Protein AF-A0A1A8R8B6-F1 (afdb_monomer_lite)

Sequence (156 aa):
MAEADGKRRPANLNGETKSIGRVGLPQVVRILSEVYGDRMTSQSGESEGESFPLQQKLLVCCLLLLTSKGKGKETHLGKLYEAYRRVCGQRHVSAVGQGECLTLCSLLESRGIFALKKAKEARLTKVFLKIEEKDVENALKDRTLLGSILSAGLTS

pLDDT: mean 73.13, std 19.85, range [33.88, 94.75]

Radius of gyration: 26.28 Å; chains: 1; bounding box: 93×55×33 Å

InterPro domains:
  IPR015163 Cdc6, C-terminal [PF09079] (50-139)
  IPR015163 Cdc6, C-terminal [SM01074] (60-140)
  IPR036388 Winged helix-like DNA-binding domain superfamily [G3DSA:1.10.10.10] (52-150)
  IPR036390 Winged helix DNA-binding domain superfamily [SSF46785] (50-149)
  IPR050311 Origin recognition complex 1/Cell division control protein 6 [PTHR10763] (3-146)

Foldseek 3Di:
DDDDDDDDDDDDDDDPPPDPPPPDPVNVVVVVCVVVPVVPPDDDDDPPPQADDPLLLLLLLLLCLVQVPDPFQKDFLLSSLVSSCVVCVVVVHDHDDSVCSLVSLVVCVVVQQWDWDDDPDNRRIMIGGRDDPVVSCVNNVCVPSSVVSNVVSVVD

Secondary structure (DSSP, 8-state):
------------------------HHHHHHHHHHHHHGGG--S-----TT---HHHHHHHHHHHHHHHTSSSSEEEHHHHHHHHHHHHHHTTPPPPPHHHHHHHHHHHHHTTSEEEE--SSGGG-EEEE-S-HHHHHHHHT-HHHHHHHHHHHHT-

Structure (mmCIF, N/CA/C/O backbone):
data_AF-A0A1A8R8B6-F1
#
_entry.id   AF-A0A1A8R8B6-F1
#
loop_
_atom_site.group_PDB
_atom_site.id
_atom_site.type_symbol
_atom_site.label_atom_id
_atom_site.label_alt_id
_atom_site.label_comp_id
_atom_site.label_asym_id
_atom_site.label_entity_id
_atom_site.label_seq_id
_atom_site.pdbx_PDB_ins_code
_atom_site.Cartn_x
_atom_site.Cartn_y
_atom_site.Cartn_z
_atom_site.occupancy
_atom_site.B_iso_or_equiv
_atom_site.auth_seq_id
_atom_site.auth_comp_id
_atom_site.auth_asym_id
_atom_site.auth_atom_id
_atom_site.pdbx_PDB_model_num
ATOM 1 N N . MET A 1 1 ? 83.045 -18.133 -7.239 1.00 37.41 1 MET A N 1
ATOM 2 C CA . MET A 1 1 ? 82.158 -17.169 -7.920 1.00 37.41 1 MET A CA 1
ATOM 3 C C . MET A 1 1 ? 81.151 -17.984 -8.732 1.00 37.41 1 MET A C 1
ATOM 5 O O . MET A 1 1 ? 81.618 -18.740 -9.569 1.00 37.41 1 MET A O 1
ATOM 9 N N . ALA A 1 2 ? 79.852 -17.859 -8.418 1.00 42.72 2 ALA A 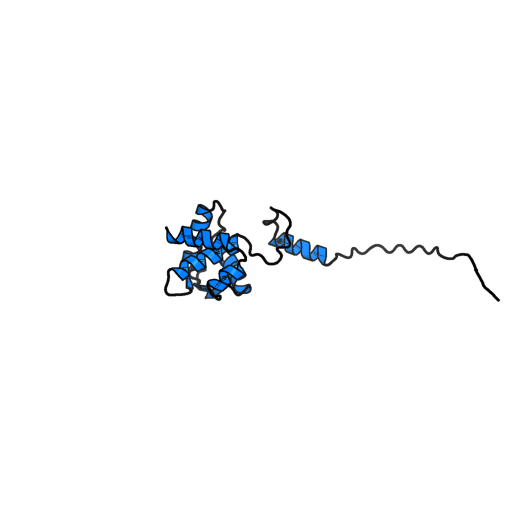N 1
ATOM 10 C CA . ALA A 1 2 ? 78.649 -18.353 -9.131 1.00 42.72 2 ALA A CA 1
ATOM 11 C C . ALA A 1 2 ? 78.470 -19.889 -9.324 1.00 42.72 2 ALA A C 1
ATOM 13 O O . ALA A 1 2 ? 79.238 -20.515 -10.041 1.00 42.72 2 ALA A O 1
ATOM 14 N N . GLU A 1 3 ? 77.624 -20.562 -8.519 1.00 34.78 3 GLU A N 1
ATOM 15 C CA . GLU A 1 3 ? 76.166 -20.856 -8.707 1.00 34.78 3 GLU A CA 1
ATOM 16 C C . GLU A 1 3 ? 75.917 -22.085 -9.621 1.00 34.78 3 GLU A C 1
ATOM 18 O O . GLU A 1 3 ? 76.253 -22.060 -10.795 1.00 34.78 3 GLU A O 1
ATOM 23 N N . ALA A 1 4 ? 75.578 -23.283 -9.120 1.00 45.59 4 ALA A N 1
ATOM 24 C CA . ALA A 1 4 ? 74.318 -23.768 -8.519 1.00 45.59 4 ALA A CA 1
ATOM 25 C C . ALA A 1 4 ? 73.125 -23.858 -9.505 1.00 45.59 4 ALA A C 1
ATOM 27 O O . ALA A 1 4 ? 72.446 -22.868 -9.724 1.00 45.59 4 ALA A O 1
ATOM 28 N N . ASP A 1 5 ? 72.814 -25.064 -10.016 1.00 41.03 5 ASP A N 1
ATOM 29 C CA . ASP A 1 5 ? 71.431 -25.470 -10.356 1.00 41.03 5 ASP A CA 1
ATOM 30 C C . ASP A 1 5 ? 71.274 -27.006 -10.302 1.00 41.03 5 ASP A C 1
ATOM 32 O O . ASP A 1 5 ? 71.683 -27.753 -11.192 1.00 41.03 5 ASP A O 1
ATOM 36 N N . GLY A 1 6 ? 70.713 -27.492 -9.191 1.00 40.56 6 GLY A N 1
ATOM 37 C CA . GLY A 1 6 ? 70.368 -28.893 -8.962 1.00 40.56 6 GLY A CA 1
ATOM 38 C C . GLY A 1 6 ? 68.957 -29.191 -9.463 1.00 40.56 6 GLY A C 1
ATOM 39 O O . GLY A 1 6 ? 67.968 -28.979 -8.764 1.00 40.56 6 GLY A O 1
ATOM 40 N N . LYS A 1 7 ? 68.856 -29.729 -10.677 1.00 44.53 7 LYS A N 1
ATOM 41 C CA . LYS A 1 7 ? 67.597 -30.132 -11.311 1.00 44.53 7 LYS A CA 1
ATOM 42 C C . LYS A 1 7 ? 67.305 -31.612 -11.016 1.00 44.53 7 LYS A C 1
ATOM 44 O O . LYS A 1 7 ? 67.953 -32.477 -11.594 1.00 44.53 7 LYS A O 1
ATOM 49 N N . ARG A 1 8 ? 66.266 -31.895 -10.210 1.00 39.56 8 ARG A N 1
ATOM 50 C CA . ARG A 1 8 ? 65.100 -32.781 -10.509 1.00 39.56 8 ARG A CA 1
ATOM 51 C C . ARG A 1 8 ? 64.550 -33.577 -9.309 1.00 39.56 8 ARG A C 1
ATOM 53 O O . ARG A 1 8 ? 65.156 -34.543 -8.874 1.00 39.56 8 ARG A O 1
ATOM 60 N N . ARG A 1 9 ? 63.264 -33.279 -9.049 1.00 45.19 9 ARG A N 1
ATOM 61 C CA . ARG A 1 9 ? 62.132 -34.157 -8.664 1.00 45.19 9 ARG A CA 1
ATOM 62 C C . ARG A 1 9 ? 62.178 -34.766 -7.255 1.00 45.19 9 ARG A C 1
ATOM 64 O O . ARG A 1 9 ? 63.045 -35.570 -6.948 1.00 45.19 9 ARG A O 1
ATOM 71 N N . PRO A 1 10 ? 61.129 -34.503 -6.464 1.00 44.12 10 PRO A N 1
ATOM 72 C CA . PRO A 1 10 ? 60.116 -35.553 -6.335 1.00 44.12 10 PRO A CA 1
ATOM 73 C C . PRO A 1 10 ? 58.690 -34.989 -6.260 1.00 44.12 10 PRO A C 1
ATOM 75 O O . PRO A 1 10 ? 58.475 -33.940 -5.670 1.00 44.12 10 PRO A O 1
ATOM 78 N N . ALA A 1 11 ? 57.714 -35.698 -6.828 1.00 33.88 11 ALA A N 1
ATOM 79 C CA . ALA A 1 11 ? 56.335 -35.705 -6.330 1.00 33.88 11 ALA A CA 1
ATOM 80 C C . ALA A 1 11 ? 55.503 -36.688 -7.160 1.00 33.88 11 ALA A C 1
ATOM 82 O O . ALA A 1 11 ? 55.084 -36.376 -8.271 1.00 33.88 11 ALA A O 1
ATOM 83 N N . ASN A 1 12 ? 55.245 -37.868 -6.605 1.00 44.56 12 ASN A N 1
ATOM 84 C CA . ASN A 1 12 ? 54.004 -38.574 -6.885 1.00 44.56 12 ASN A CA 1
ATOM 85 C C . ASN A 1 12 ? 53.493 -39.125 -5.556 1.00 44.56 12 ASN A C 1
ATOM 87 O O . ASN A 1 12 ? 53.995 -40.132 -5.066 1.00 44.56 12 ASN A O 1
ATOM 91 N N . LEU A 1 13 ? 52.534 -38.425 -4.956 1.00 47.09 13 LEU A N 1
ATOM 92 C CA . LEU A 1 13 ? 51.714 -38.951 -3.874 1.00 47.09 13 LEU A CA 1
ATOM 93 C C . LEU A 1 13 ? 50.260 -38.665 -4.234 1.00 47.09 13 LEU A C 1
ATOM 95 O O . LEU A 1 13 ? 49.780 -37.536 -4.166 1.00 47.09 13 LEU A O 1
ATOM 99 N N . ASN A 1 14 ? 49.622 -39.738 -4.687 1.00 44.25 14 ASN A N 1
ATOM 100 C CA . ASN A 1 14 ? 48.198 -39.877 -4.907 1.00 44.25 14 ASN A CA 1
ATOM 101 C C . ASN A 1 14 ? 47.462 -39.612 -3.585 1.00 44.25 14 ASN A C 1
ATOM 103 O O . ASN A 1 14 ? 47.643 -40.348 -2.617 1.00 44.25 14 ASN A O 1
ATOM 107 N N . GLY A 1 15 ? 46.653 -38.558 -3.550 1.00 39.97 15 GLY A N 1
ATOM 108 C CA . GLY A 1 15 ? 45.734 -38.255 -2.462 1.00 39.97 15 GLY A CA 1
ATOM 109 C C . GLY A 1 15 ? 44.348 -38.044 -3.049 1.00 39.97 15 GLY A C 1
ATOM 110 O O . GLY A 1 15 ? 43.990 -36.925 -3.407 1.00 39.97 15 GLY A O 1
ATOM 111 N N . GLU A 1 16 ? 43.585 -39.127 -3.185 1.00 48.56 16 GLU A N 1
ATOM 112 C CA . GLU A 1 16 ? 42.148 -39.076 -3.450 1.00 48.56 16 GLU A CA 1
ATOM 113 C C . GLU A 1 16 ? 41.436 -38.445 -2.249 1.00 48.56 16 GLU A C 1
ATOM 115 O O . GLU A 1 16 ? 40.983 -39.120 -1.325 1.00 48.56 16 GLU A O 1
ATOM 120 N N . THR A 1 17 ? 41.319 -37.120 -2.251 1.00 36.59 17 THR A N 1
ATOM 121 C CA . THR A 1 17 ? 40.417 -36.416 -1.343 1.00 36.59 17 THR A CA 1
ATOM 122 C C . THR A 1 17 ? 39.061 -36.316 -2.025 1.00 36.59 17 THR A C 1
ATOM 124 O O . THR A 1 17 ? 38.798 -35.407 -2.812 1.00 36.59 17 THR A O 1
ATOM 127 N N . LYS A 1 18 ? 38.192 -37.284 -1.720 1.00 44.97 18 LYS A N 1
ATOM 128 C CA . LYS A 1 18 ? 36.754 -37.251 -2.006 1.00 44.97 18 LYS A CA 1
ATOM 129 C C . LYS A 1 18 ? 36.212 -35.875 -1.610 1.00 44.97 18 LYS A C 1
ATOM 131 O O . LYS A 1 18 ? 36.156 -35.538 -0.427 1.00 44.97 18 LYS A O 1
ATOM 136 N N . SER A 1 19 ? 35.867 -35.059 -2.602 1.00 44.72 19 SER A N 1
ATOM 137 C CA . SER A 1 19 ? 35.355 -33.709 -2.400 1.00 44.72 19 SER A CA 1
ATOM 138 C C . SER A 1 19 ? 34.020 -33.784 -1.661 1.00 44.72 19 SER A C 1
ATOM 140 O O . SER A 1 19 ? 32.978 -34.040 -2.264 1.00 44.72 19 SER A O 1
ATOM 142 N N . ILE A 1 20 ? 34.040 -33.572 -0.345 1.00 51.03 20 ILE A N 1
ATOM 143 C CA . ILE A 1 20 ? 32.842 -33.209 0.412 1.00 51.03 20 ILE A CA 1
ATOM 144 C C . ILE A 1 20 ? 32.374 -31.899 -0.212 1.00 51.03 20 ILE A C 1
ATOM 146 O O . ILE A 1 20 ? 33.080 -30.893 -0.116 1.00 51.03 20 ILE A O 1
ATOM 150 N N . GLY A 1 21 ? 31.253 -31.948 -0.936 1.00 49.72 21 GLY A N 1
ATOM 151 C CA . GLY A 1 21 ? 30.693 -30.811 -1.653 1.00 49.72 21 GLY A CA 1
ATOM 152 C C . GLY A 1 21 ? 30.535 -29.635 -0.701 1.00 49.72 21 GLY A C 1
ATOM 153 O O . GLY A 1 21 ? 29.606 -29.592 0.100 1.00 49.72 21 GLY A O 1
ATOM 154 N N . ARG A 1 22 ? 31.480 -28.694 -0.759 1.00 46.94 22 ARG A N 1
ATOM 155 C CA . ARG A 1 22 ? 31.381 -27.425 -0.052 1.00 46.94 22 ARG A CA 1
ATOM 156 C C . ARG A 1 22 ? 30.293 -26.642 -0.764 1.00 46.94 22 ARG A C 1
ATOM 158 O O . ARG A 1 22 ? 30.559 -25.995 -1.774 1.00 46.94 22 ARG A O 1
ATOM 165 N N . VAL A 1 23 ? 29.064 -26.751 -0.269 1.00 46.59 23 VAL A N 1
ATOM 166 C CA . VAL A 1 23 ? 27.995 -25.843 -0.673 1.00 46.59 23 VAL A CA 1
ATOM 167 C C . VAL A 1 23 ? 28.455 -24.442 -0.289 1.00 46.59 23 VAL A C 1
ATOM 169 O O . VAL A 1 23 ? 28.625 -24.112 0.883 1.00 46.59 23 VAL A O 1
ATOM 172 N N . GLY A 1 24 ? 28.802 -23.639 -1.290 1.00 52.03 24 GLY A N 1
ATOM 173 C CA . GLY A 1 24 ? 29.191 -22.260 -1.044 1.00 52.03 24 GLY A CA 1
ATOM 174 C C . GLY A 1 24 ? 28.002 -21.517 -0.440 1.00 52.03 24 GLY A C 1
ATOM 175 O O . GLY A 1 24 ? 26.871 -21.721 -0.873 1.00 52.03 24 GLY A O 1
ATOM 176 N N . LEU A 1 25 ? 28.253 -20.599 0.495 1.00 55.53 25 LEU A N 1
ATOM 177 C CA . LEU A 1 25 ? 27.301 -19.555 0.890 1.00 55.53 25 LEU A CA 1
ATOM 178 C C . LEU A 1 25 ? 26.472 -18.994 -0.297 1.00 55.53 25 LEU A C 1
ATOM 180 O O . LEU A 1 25 ? 25.260 -18.852 -0.142 1.00 55.53 25 LEU A O 1
ATOM 184 N N . PRO A 1 26 ? 27.031 -18.786 -1.513 1.00 56.16 26 PRO A N 1
ATOM 185 C CA . PRO A 1 26 ? 26.234 -18.396 -2.684 1.00 56.16 26 PRO A CA 1
ATOM 186 C C . PRO A 1 26 ? 25.136 -19.383 -3.145 1.00 56.16 26 PRO A C 1
ATOM 188 O O . PRO A 1 26 ? 24.206 -18.961 -3.829 1.00 56.16 26 PRO A O 1
ATOM 191 N N . GLN A 1 27 ? 25.205 -20.680 -2.826 1.00 53.25 27 GLN A N 1
ATOM 192 C CA . GLN A 1 27 ? 24.123 -21.644 -3.102 1.00 53.25 27 GLN A CA 1
ATOM 193 C C . GLN A 1 27 ? 22.991 -21.525 -2.075 1.00 53.25 27 GLN A C 1
ATOM 195 O O . GLN A 1 27 ? 21.826 -21.531 -2.457 1.00 53.25 27 GLN A O 1
ATOM 200 N N . VAL A 1 28 ? 23.316 -21.327 -0.794 1.00 57.31 28 VAL A N 1
ATOM 201 C CA . VAL A 1 28 ? 22.307 -21.104 0.260 1.00 57.31 28 VAL A CA 1
ATOM 202 C C . VAL A 1 28 ? 21.572 -19.776 0.032 1.00 57.31 28 VAL A C 1
ATOM 204 O O . VAL A 1 28 ? 20.356 -19.710 0.185 1.00 57.31 28 VAL A O 1
ATOM 207 N N . VAL A 1 29 ? 22.284 -18.744 -0.436 1.00 55.53 29 VAL A N 1
ATOM 208 C CA . VAL A 1 29 ? 21.685 -17.463 -0.852 1.00 55.53 29 VAL A CA 1
ATOM 209 C C . VAL A 1 29 ? 20.726 -17.645 -2.034 1.00 55.53 29 VAL A C 1
ATOM 211 O O . VAL A 1 29 ? 19.657 -17.044 -2.039 1.00 55.53 29 VAL A O 1
ATOM 214 N N . ARG A 1 30 ? 21.049 -18.513 -3.004 1.00 56.72 30 ARG A N 1
ATOM 215 C CA . ARG A 1 30 ? 20.154 -18.802 -4.138 1.00 56.72 30 ARG A CA 1
ATOM 216 C C . ARG A 1 30 ? 18.844 -19.461 -3.711 1.00 56.72 30 ARG A C 1
ATOM 218 O O . ARG A 1 30 ? 17.801 -19.054 -4.201 1.00 56.72 30 ARG A O 1
ATOM 225 N N . ILE A 1 31 ? 18.882 -20.399 -2.765 1.00 55.09 31 ILE A N 1
ATOM 226 C CA . ILE A 1 31 ? 17.671 -21.094 -2.297 1.00 55.09 31 ILE A CA 1
ATOM 227 C C . ILE A 1 31 ? 16.769 -20.147 -1.486 1.00 55.09 31 ILE A C 1
ATOM 229 O O . ILE A 1 31 ? 15.548 -20.207 -1.603 1.00 55.09 31 ILE A O 1
ATOM 233 N N . LEU A 1 32 ? 17.344 -19.212 -0.717 1.00 52.66 32 LEU A N 1
ATOM 234 C CA . LEU A 1 32 ? 16.563 -18.158 -0.051 1.00 52.66 32 LEU A CA 1
ATOM 235 C C . LEU A 1 32 ? 15.867 -17.235 -1.064 1.00 52.66 32 LEU A C 1
ATOM 237 O O . LEU A 1 32 ? 14.728 -16.825 -0.838 1.00 52.66 32 LEU A O 1
ATOM 241 N N . SER A 1 33 ? 16.512 -16.967 -2.200 1.00 50.34 33 SER A N 1
ATOM 242 C CA . SER A 1 33 ? 15.903 -16.249 -3.323 1.00 50.34 33 SER A CA 1
ATOM 243 C C . SER A 1 33 ? 14.890 -17.087 -4.103 1.00 50.34 33 SER A C 1
ATOM 245 O O . SER A 1 33 ? 14.012 -16.518 -4.726 1.00 50.34 33 SER A O 1
ATOM 247 N N . GLU A 1 34 ? 14.957 -18.414 -4.076 1.00 49.81 34 GLU A N 1
ATOM 248 C CA . GLU A 1 34 ? 14.015 -19.291 -4.786 1.00 49.81 34 GLU A CA 1
ATOM 249 C C . GLU A 1 34 ? 12.710 -19.454 -3.992 1.00 49.81 34 GLU A C 1
ATOM 251 O O . GLU A 1 34 ? 11.617 -19.313 -4.534 1.00 49.81 34 GLU A O 1
ATOM 256 N N . VAL A 1 35 ? 12.809 -19.600 -2.666 1.00 49.47 35 VAL A N 1
ATOM 257 C CA . VAL A 1 35 ? 11.640 -19.728 -1.777 1.00 49.47 35 VAL A CA 1
ATOM 258 C C . VAL A 1 35 ? 10.898 -18.392 -1.589 1.00 49.47 35 VAL A C 1
ATOM 260 O O . VAL A 1 35 ? 9.715 -18.393 -1.250 1.00 49.47 35 VAL A O 1
ATOM 263 N N . TYR A 1 36 ? 11.547 -17.249 -1.852 1.00 49.53 36 TYR A N 1
ATOM 264 C CA . TYR A 1 36 ? 10.926 -15.915 -1.760 1.00 49.53 36 TYR A CA 1
ATOM 265 C C . TYR A 1 36 ? 10.886 -15.112 -3.077 1.00 49.53 36 TYR A C 1
ATOM 267 O O . TYR A 1 36 ? 10.295 -14.032 -3.104 1.00 49.53 36 TYR A O 1
ATOM 275 N N . GLY A 1 37 ? 11.488 -15.606 -4.163 1.00 45.84 37 GLY A N 1
ATOM 276 C CA . GLY A 1 37 ? 11.757 -14.828 -5.383 1.00 45.84 37 GLY A CA 1
ATOM 277 C C . GLY A 1 37 ? 11.468 -15.526 -6.716 1.00 45.84 37 GLY A C 1
ATOM 278 O O . GLY A 1 37 ? 11.656 -14.893 -7.752 1.00 45.84 37 GLY A O 1
ATOM 279 N N . ASP A 1 38 ? 10.913 -16.744 -6.737 1.00 47.06 38 ASP A N 1
ATOM 280 C CA . ASP A 1 38 ? 10.516 -17.409 -7.997 1.00 47.06 38 ASP A CA 1
ATOM 281 C C . ASP A 1 38 ? 9.437 -16.637 -8.797 1.00 47.06 38 ASP A C 1
ATOM 283 O O . ASP A 1 38 ? 9.304 -16.783 -10.007 1.00 47.06 38 ASP A O 1
ATOM 287 N N . ARG A 1 39 ? 8.720 -15.689 -8.176 1.00 50.06 39 ARG A N 1
ATOM 288 C CA . ARG A 1 39 ? 7.797 -14.800 -8.911 1.00 50.06 39 ARG A CA 1
ATOM 289 C C . ARG A 1 39 ? 8.453 -13.588 -9.581 1.00 50.06 39 ARG A C 1
ATOM 291 O O . ARG A 1 39 ? 7.736 -12.794 -10.184 1.00 50.06 39 ARG A O 1
ATOM 298 N N . MET A 1 40 ? 9.769 -13.401 -9.465 1.00 48.22 40 MET A N 1
ATOM 299 C CA . MET A 1 40 ? 10.438 -12.161 -9.884 1.00 48.22 40 MET A CA 1
ATOM 300 C C . MET A 1 40 ? 11.513 -12.348 -10.961 1.00 48.22 40 MET A C 1
ATOM 302 O O . MET A 1 40 ? 12.238 -11.405 -11.262 1.00 48.22 40 MET A O 1
ATOM 306 N N . THR A 1 41 ? 11.596 -13.521 -11.600 1.00 48.03 41 THR A N 1
ATOM 307 C CA . THR A 1 41 ? 12.375 -13.659 -12.840 1.00 48.03 41 THR A CA 1
ATOM 308 C C . THR A 1 41 ? 11.547 -13.196 -14.038 1.00 48.03 41 THR A C 1
ATOM 310 O O . THR A 1 41 ? 10.916 -13.967 -14.753 1.00 48.03 41 THR A O 1
ATOM 313 N N . SER A 1 42 ? 11.494 -11.884 -14.244 1.00 43.44 42 SER A N 1
ATOM 314 C CA . SER A 1 42 ? 11.244 -11.299 -15.560 1.00 43.44 42 SER A CA 1
ATOM 315 C C . SER A 1 42 ? 11.798 -9.883 -15.571 1.00 43.44 42 SER A C 1
ATOM 317 O O . SER A 1 42 ? 11.277 -9.014 -14.885 1.00 43.44 42 SER A O 1
ATOM 319 N N . GLN A 1 43 ? 12.816 -9.697 -16.412 1.00 43.28 43 GLN A N 1
ATOM 320 C CA . GLN A 1 43 ? 13.476 -8.447 -16.806 1.00 43.28 43 GLN A CA 1
ATOM 321 C C . GLN A 1 43 ? 14.729 -8.039 -16.012 1.00 43.28 43 GLN A C 1
ATOM 323 O O . GLN A 1 43 ? 14.697 -7.329 -15.020 1.00 43.28 43 GLN A O 1
ATOM 328 N N . SER A 1 44 ? 15.852 -8.494 -16.576 1.00 40.72 44 SER A N 1
ATOM 329 C CA . SER A 1 44 ? 16.959 -7.643 -17.028 1.00 40.72 44 SER A CA 1
ATOM 330 C C . SER A 1 44 ? 17.674 -6.773 -15.992 1.00 40.72 44 SER A C 1
ATOM 332 O O . SER A 1 44 ? 17.391 -5.597 -15.842 1.00 40.72 44 SER A O 1
ATOM 334 N N . GLY A 1 45 ? 18.706 -7.370 -15.394 1.00 49.06 45 GLY A N 1
ATOM 335 C CA . GLY A 1 45 ? 20.067 -6.830 -15.370 1.00 49.06 45 GLY A CA 1
ATOM 336 C C . GLY A 1 45 ? 20.255 -5.331 -15.179 1.00 49.06 45 GLY A C 1
ATOM 337 O O . GLY A 1 45 ? 20.715 -4.689 -16.106 1.00 49.06 45 GLY A O 1
ATOM 338 N N . GLU A 1 46 ? 20.063 -4.852 -13.958 1.00 43.06 46 GLU A N 1
ATOM 339 C CA . GLU A 1 46 ? 20.809 -3.758 -13.333 1.00 43.06 46 GLU A CA 1
ATOM 340 C C . GLU A 1 46 ? 20.858 -4.082 -11.830 1.00 43.06 46 GLU A C 1
ATOM 342 O O . GLU A 1 46 ? 20.003 -4.800 -11.310 1.00 43.06 46 GLU A O 1
ATOM 347 N N . SER A 1 47 ? 21.903 -3.654 -11.130 1.00 43.97 47 SER A N 1
ATOM 348 C CA . SER A 1 47 ? 22.137 -3.944 -9.711 1.00 43.97 47 SER A CA 1
ATOM 349 C C . SER A 1 47 ? 21.065 -3.316 -8.794 1.00 43.97 47 SER A C 1
ATOM 351 O O . SER A 1 47 ? 21.336 -2.356 -8.084 1.00 43.97 47 SER A O 1
ATOM 353 N N . GLU A 1 48 ? 19.841 -3.847 -8.778 1.00 48.16 48 GLU A N 1
ATOM 354 C CA . GLU A 1 48 ? 18.691 -3.350 -8.004 1.00 48.16 48 GLU A CA 1
ATOM 355 C C . GLU A 1 48 ? 18.472 -4.137 -6.698 1.00 48.16 48 GLU A C 1
ATOM 357 O O . GLU A 1 48 ? 17.369 -4.570 -6.369 1.00 48.16 48 GLU A O 1
ATOM 362 N N . GLY A 1 49 ? 19.525 -4.314 -5.898 1.00 46.31 49 GLY A N 1
ATOM 363 C CA . GLY A 1 49 ? 19.444 -5.021 -4.608 1.00 46.31 49 GLY A CA 1
ATOM 364 C C . GLY A 1 49 ? 18.599 -4.327 -3.524 1.00 46.31 49 GLY A C 1
ATOM 365 O O . GLY A 1 49 ? 18.446 -4.872 -2.435 1.00 46.31 49 GLY A O 1
ATOM 366 N N . GLU A 1 50 ? 18.050 -3.138 -3.793 1.00 56.34 50 GLU A N 1
ATOM 367 C CA . GLU A 1 50 ? 17.391 -2.285 -2.789 1.00 56.34 50 GLU A CA 1
ATOM 368 C C . GLU A 1 50 ? 16.048 -1.686 -3.245 1.00 56.34 50 GLU A C 1
ATOM 370 O O . GLU A 1 50 ? 15.470 -0.860 -2.537 1.00 56.34 50 GLU A O 1
ATOM 375 N N . SER A 1 51 ? 15.551 -2.040 -4.432 1.00 68.81 51 SER A N 1
ATOM 376 C CA . SER A 1 51 ? 14.295 -1.492 -4.961 1.00 68.81 51 SER A CA 1
ATOM 377 C C . SER A 1 51 ? 13.097 -2.274 -4.412 1.00 68.81 51 SER A C 1
ATOM 379 O O . SER A 1 51 ? 13.149 -3.493 -4.227 1.00 68.81 51 SER A O 1
ATOM 381 N N . PHE A 1 52 ? 11.994 -1.590 -4.101 1.00 80.69 52 PHE A N 1
ATOM 382 C CA . PHE A 1 52 ? 10.792 -2.267 -3.608 1.00 80.69 52 PHE A CA 1
ATOM 383 C C . PHE A 1 52 ? 10.131 -3.085 -4.734 1.00 80.69 52 PHE A C 1
ATOM 385 O O . PHE A 1 52 ? 9.930 -2.558 -5.827 1.00 80.69 52 PHE A O 1
ATOM 392 N N . PRO A 1 53 ? 9.700 -4.335 -4.478 1.00 87.75 53 PRO A N 1
ATOM 393 C CA . PRO A 1 53 ? 8.776 -5.063 -5.341 1.00 87.75 53 PRO A CA 1
ATOM 394 C C . PRO A 1 53 ? 7.608 -4.194 -5.807 1.00 87.75 53 PRO A C 1
ATOM 396 O O . PRO A 1 53 ? 7.037 -3.456 -5.000 1.00 87.75 53 PRO A O 1
ATOM 399 N N . LEU A 1 54 ? 7.175 -4.343 -7.062 1.00 86.25 54 LEU A N 1
ATOM 400 C CA . LEU A 1 54 ? 6.069 -3.558 -7.626 1.00 86.25 54 LEU A CA 1
ATOM 401 C C . LEU A 1 54 ? 4.827 -3.551 -6.720 1.00 86.25 54 LEU A C 1
ATOM 403 O O . LEU A 1 54 ? 4.260 -2.497 -6.455 1.00 86.25 54 LEU A O 1
ATOM 407 N N . GLN A 1 55 ? 4.441 -4.708 -6.176 1.00 90.19 55 GLN A N 1
ATOM 408 C CA . GLN A 1 55 ? 3.273 -4.809 -5.294 1.00 90.19 55 GLN A CA 1
ATOM 409 C C . GLN A 1 55 ? 3.427 -3.986 -4.010 1.00 90.19 55 GLN A C 1
ATOM 411 O O . GLN A 1 55 ? 2.471 -3.364 -3.552 1.00 90.19 55 GLN A O 1
ATOM 416 N N . GLN A 1 56 ? 4.640 -3.931 -3.458 1.00 91.12 56 GLN A N 1
ATOM 417 C CA . GLN A 1 56 ? 4.951 -3.101 -2.299 1.00 91.12 56 GLN A CA 1
ATOM 418 C C . GLN A 1 56 ? 4.961 -1.616 -2.673 1.00 91.12 56 GLN A C 1
ATOM 420 O O . GLN A 1 56 ? 4.346 -0.826 -1.961 1.00 91.12 56 GLN A O 1
ATOM 425 N N . LYS A 1 57 ? 5.563 -1.245 -3.815 1.00 90.31 57 LYS A N 1
ATOM 426 C CA . LYS A 1 57 ? 5.519 0.130 -4.347 1.00 90.31 57 LYS A CA 1
ATOM 427 C C . LYS A 1 57 ? 4.075 0.614 -4.484 1.00 90.31 57 LYS A C 1
ATOM 429 O O . LYS A 1 57 ? 3.719 1.645 -3.9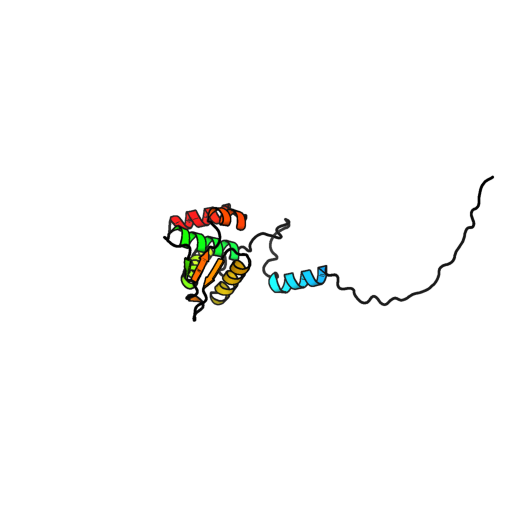18 1.00 90.31 57 LYS A O 1
ATOM 434 N N . LEU A 1 58 ? 3.220 -0.164 -5.150 1.00 90.12 58 LEU A N 1
ATOM 435 C CA . LEU A 1 58 ? 1.800 0.151 -5.335 1.00 90.12 58 LEU A CA 1
ATOM 436 C C . LEU A 1 58 ? 1.064 0.303 -4.001 1.00 90.12 58 LEU A C 1
ATOM 438 O O . LEU A 1 58 ? 0.297 1.249 -3.831 1.00 90.12 58 LEU A O 1
ATOM 442 N N . LEU A 1 59 ? 1.306 -0.592 -3.042 1.00 92.38 59 LEU A N 1
ATOM 443 C CA . LEU A 1 59 ? 0.653 -0.551 -1.735 1.00 92.38 59 LEU A CA 1
ATOM 444 C C . LEU A 1 59 ? 1.045 0.701 -0.933 1.00 92.38 59 LEU A C 1
ATOM 446 O O . LEU A 1 59 ? 0.174 1.349 -0.351 1.00 92.38 59 LEU A O 1
ATOM 450 N N . VAL A 1 60 ? 2.326 1.084 -0.956 1.00 92.50 60 VAL A N 1
ATOM 451 C CA . VAL A 1 60 ? 2.815 2.335 -0.351 1.00 92.50 60 VAL A CA 1
ATOM 452 C C . VAL A 1 60 ? 2.182 3.550 -1.031 1.00 92.50 60 VAL A C 1
ATOM 454 O O . VAL A 1 60 ? 1.687 4.438 -0.339 1.00 92.50 60 VAL A O 1
ATOM 457 N N . CYS A 1 61 ? 2.104 3.562 -2.365 1.00 90.62 61 CYS A N 1
ATOM 458 C CA . CYS A 1 61 ? 1.446 4.638 -3.114 1.00 90.62 61 CYS A CA 1
ATOM 459 C C . CYS A 1 61 ? -0.036 4.776 -2.740 1.00 90.62 61 CYS A C 1
ATOM 461 O O . CYS A 1 61 ? -0.542 5.886 -2.595 1.00 90.62 61 CYS A O 1
ATOM 463 N N . CYS A 1 62 ? -0.739 3.656 -2.559 1.00 91.94 62 CYS A N 1
ATOM 464 C CA . CYS A 1 62 ? -2.147 3.657 -2.166 1.00 91.94 62 CYS A CA 1
ATOM 465 C C . CYS A 1 62 ? -2.348 4.186 -0.747 1.00 91.94 62 CYS A C 1
ATOM 467 O O . CYS A 1 62 ? -3.297 4.931 -0.505 1.00 91.94 62 CYS A O 1
ATOM 469 N N . LEU A 1 63 ? -1.459 3.835 0.186 1.00 91.75 63 LEU A N 1
ATOM 470 C CA . LEU A 1 63 ? -1.504 4.406 1.527 1.00 91.75 63 LEU A CA 1
ATOM 471 C C . LEU A 1 63 ? -1.278 5.916 1.468 1.00 91.75 63 LEU A C 1
ATOM 473 O O . LEU A 1 63 ? -2.087 6.652 2.027 1.00 91.75 63 LEU A O 1
ATOM 477 N N . LEU A 1 64 ? -0.252 6.364 0.736 1.00 89.44 64 LEU A N 1
ATOM 478 C CA . LEU A 1 64 ? 0.052 7.784 0.578 1.00 89.44 64 LEU A CA 1
ATOM 479 C C . LEU A 1 64 ? -1.135 8.552 -0.016 1.00 89.44 64 LEU A C 1
ATOM 481 O O . LEU A 1 64 ? -1.534 9.569 0.540 1.00 89.44 64 LEU A O 1
ATOM 485 N N . LEU A 1 65 ? -1.756 8.028 -1.077 1.00 87.75 65 LEU A N 1
ATOM 486 C CA . LEU A 1 65 ? -2.982 8.572 -1.669 1.00 87.75 65 LEU A CA 1
ATOM 487 C C . LEU A 1 65 ? -4.102 8.758 -0.636 1.00 87.75 65 LEU A C 1
ATOM 489 O O . LEU A 1 65 ? -4.760 9.798 -0.597 1.00 87.75 65 LEU A O 1
ATOM 493 N N . LEU A 1 66 ? -4.349 7.731 0.181 1.00 87.69 66 LEU A N 1
ATOM 494 C CA . LEU A 1 66 ? -5.423 7.739 1.174 1.00 87.69 66 LEU A CA 1
ATOM 495 C C . LEU A 1 66 ? -5.135 8.699 2.331 1.00 87.69 66 LEU A C 1
ATOM 497 O O . LEU A 1 66 ? -6.069 9.311 2.849 1.00 87.69 66 LEU A O 1
ATOM 501 N N . THR A 1 67 ? -3.870 8.836 2.728 1.00 86.00 67 THR A N 1
ATOM 502 C CA . THR A 1 67 ? -3.457 9.729 3.819 1.00 86.00 67 THR A CA 1
ATOM 503 C C . THR A 1 67 ? -3.266 11.173 3.365 1.00 86.00 67 THR A C 1
ATOM 505 O O . THR A 1 67 ? -3.495 12.076 4.158 1.00 86.00 67 THR A O 1
ATOM 508 N N . SER A 1 68 ? -2.916 11.408 2.097 1.00 81.06 68 SER A N 1
ATOM 509 C CA . SER A 1 68 ? -2.745 12.748 1.511 1.00 81.06 68 SER A CA 1
ATOM 510 C C . SER A 1 68 ? -4.081 13.497 1.401 1.00 81.06 68 SER A C 1
ATOM 512 O O . SER A 1 68 ? -4.154 14.703 1.622 1.00 81.06 68 SER A O 1
ATOM 514 N N . LYS A 1 69 ? -5.186 12.772 1.165 1.00 69.25 69 LYS A N 1
ATOM 515 C CA . LYS A 1 69 ? -6.548 13.340 1.124 1.00 69.25 69 LYS A CA 1
ATOM 516 C C . LYS A 1 69 ? -7.187 13.556 2.509 1.00 69.25 69 LYS A C 1
ATOM 518 O O . LYS A 1 69 ? -8.283 14.108 2.591 1.00 69.25 69 LYS A O 1
ATOM 523 N N . GLY A 1 70 ? -6.573 13.070 3.589 1.00 64.38 70 GLY A N 1
ATOM 524 C CA . GLY A 1 70 ? -7.152 13.055 4.936 1.00 64.38 70 GLY A CA 1
ATOM 525 C C . GLY A 1 70 ? -6.387 13.918 5.942 1.00 64.38 70 GLY A C 1
ATOM 526 O O . GLY A 1 70 ? -5.270 14.348 5.700 1.00 64.38 70 GLY A O 1
ATOM 527 N N . LYS A 1 71 ? -6.972 14.135 7.128 1.00 59.66 71 LYS A N 1
ATOM 528 C CA . LYS A 1 71 ? -6.296 14.822 8.250 1.00 59.66 71 LYS A CA 1
ATOM 529 C C . LYS A 1 71 ? -5.344 13.914 9.050 1.00 59.66 71 LYS A C 1
ATOM 531 O O . LYS A 1 71 ? -4.748 14.370 10.020 1.00 59.66 71 LYS A O 1
ATOM 536 N N . GLY A 1 72 ? -5.227 12.631 8.697 1.00 68.06 72 GLY A N 1
ATOM 537 C CA . GLY A 1 72 ? -4.490 11.631 9.473 1.00 68.06 72 GLY A CA 1
ATOM 538 C C . GLY A 1 72 ? -3.592 10.745 8.613 1.00 68.06 72 GLY A C 1
ATOM 539 O O . GLY A 1 72 ? -3.933 10.411 7.482 1.00 68.06 72 GLY A O 1
ATOM 540 N N . LYS A 1 73 ? -2.460 10.315 9.185 1.00 82.81 73 LYS A N 1
ATOM 541 C CA . LYS A 1 73 ? -1.489 9.396 8.561 1.00 82.81 73 LYS A CA 1
ATOM 542 C C . LYS A 1 73 ? -1.854 7.914 8.758 1.00 82.81 73 LYS A C 1
ATOM 544 O O . LYS A 1 73 ? -0.966 7.065 8.789 1.00 82.81 73 LYS A O 1
ATOM 549 N N . GLU A 1 74 ? -3.141 7.602 8.935 1.00 88.94 74 GLU A N 1
ATOM 550 C CA . GLU A 1 74 ? -3.637 6.244 9.197 1.00 88.94 74 GLU A CA 1
ATOM 551 C C . GLU A 1 74 ? -4.859 5.878 8.344 1.00 88.94 74 GLU A C 1
ATOM 553 O O . GLU A 1 74 ? -5.676 6.728 7.991 1.00 88.94 74 GLU A O 1
ATOM 558 N N . THR A 1 75 ? -5.013 4.588 8.043 1.00 92.44 75 THR A N 1
ATOM 559 C CA . THR A 1 75 ? -6.214 4.015 7.415 1.00 92.44 75 THR A CA 1
ATOM 560 C C . THR A 1 75 ? -6.424 2.570 7.873 1.00 92.44 75 THR A C 1
ATOM 562 O O . THR A 1 75 ? -5.511 1.937 8.399 1.00 92.44 75 THR A O 1
ATOM 565 N N . HIS A 1 76 ? -7.6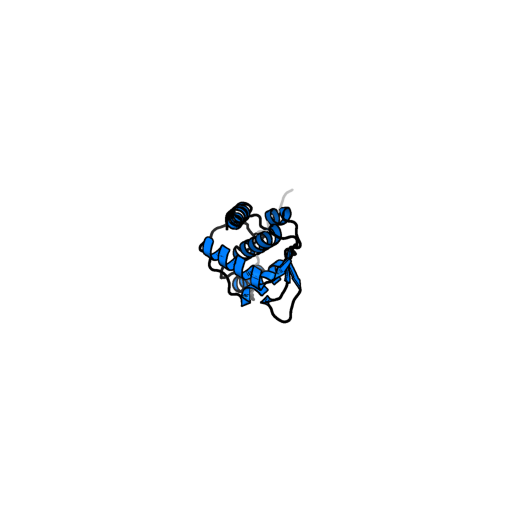14 2.011 7.664 1.00 93.94 76 HIS A N 1
ATOM 566 C CA . HIS A 1 76 ? -7.855 0.583 7.894 1.00 93.94 76 HIS A CA 1
ATOM 567 C C . HIS A 1 76 ? -7.349 -0.259 6.719 1.00 93.94 76 HIS A C 1
ATOM 569 O O . HIS A 1 76 ? -7.496 0.133 5.558 1.00 93.94 76 HIS A O 1
ATOM 575 N N . LEU A 1 77 ? -6.820 -1.452 7.009 1.00 94.00 77 LEU A N 1
ATOM 576 C CA . LEU A 1 77 ? -6.300 -2.384 6.007 1.00 94.00 77 LEU A CA 1
ATOM 577 C C . LEU A 1 77 ? -7.342 -2.726 4.933 1.00 94.00 77 LEU A C 1
ATOM 579 O O . LEU A 1 77 ? -7.000 -2.806 3.759 1.00 94.00 77 LEU A O 1
ATOM 583 N N . GLY A 1 78 ? -8.615 -2.889 5.312 1.00 93.25 78 GLY A N 1
ATOM 584 C CA . GLY A 1 78 ? -9.698 -3.133 4.354 1.00 93.25 78 GLY A CA 1
ATOM 585 C C . GLY A 1 78 ? -9.812 -2.027 3.299 1.00 93.25 78 GLY A C 1
ATOM 586 O O . GLY A 1 78 ? -9.808 -2.315 2.106 1.00 93.25 78 GLY A O 1
ATOM 587 N N . LYS A 1 79 ? -9.806 -0.762 3.738 1.00 92.62 79 LYS A N 1
ATOM 588 C CA . LYS A 1 79 ? -9.874 0.411 2.853 1.00 92.62 79 LYS A CA 1
ATOM 589 C C . LYS A 1 79 ? -8.610 0.567 2.005 1.00 92.62 79 LYS A C 1
ATOM 591 O O . LYS A 1 79 ? -8.693 0.920 0.831 1.00 92.62 79 LYS A O 1
ATOM 596 N N . LEU A 1 80 ? -7.441 0.282 2.583 1.00 93.44 80 LEU A N 1
ATOM 597 C CA . LEU A 1 80 ? -6.179 0.256 1.843 1.00 93.44 80 LEU A CA 1
ATOM 598 C C . LEU A 1 80 ? -6.215 -0.781 0.715 1.00 93.44 80 LEU A C 1
ATOM 600 O O . LEU A 1 80 ? -5.821 -0.473 -0.407 1.00 93.44 80 LEU A O 1
ATOM 604 N N . TYR A 1 81 ? -6.727 -1.981 0.995 1.00 94.38 81 TYR A N 1
ATOM 605 C CA . TYR A 1 81 ? -6.820 -3.053 0.010 1.00 94.38 81 TYR A CA 1
ATOM 606 C C . TYR A 1 81 ? -7.761 -2.709 -1.152 1.00 94.38 81 TYR A C 1
ATOM 608 O O . TYR A 1 81 ? -7.436 -2.990 -2.303 1.00 94.38 81 TYR A O 1
ATOM 616 N N . GLU A 1 82 ? -8.898 -2.064 -0.883 1.00 93.25 82 GLU A N 1
ATOM 617 C CA . GLU A 1 82 ? -9.815 -1.604 -1.935 1.00 93.25 82 GLU A CA 1
ATOM 618 C C . GLU A 1 82 ? -9.155 -0.587 -2.873 1.00 93.25 82 GLU A C 1
ATOM 620 O O . GLU A 1 82 ? -9.227 -0.734 -4.096 1.00 93.25 82 GLU A O 1
ATOM 625 N N . ALA A 1 83 ? -8.456 0.408 -2.312 1.00 91.75 83 ALA A N 1
ATOM 626 C CA . ALA A 1 83 ? -7.706 1.386 -3.097 1.00 91.75 83 ALA A CA 1
ATOM 627 C C . ALA A 1 83 ? -6.598 0.713 -3.919 1.00 91.75 83 ALA A C 1
ATOM 629 O O . ALA A 1 83 ? -6.479 0.954 -5.120 1.00 91.75 83 ALA A O 1
ATOM 630 N N . TYR A 1 84 ? -5.845 -0.193 -3.297 1.00 92.69 84 TYR A N 1
ATOM 631 C CA . TYR A 1 84 ? -4.806 -0.974 -3.959 1.00 92.69 84 TYR A CA 1
ATOM 632 C C . TYR A 1 84 ? -5.351 -1.817 -5.115 1.00 92.69 84 TYR A C 1
ATOM 634 O O . TYR A 1 84 ? -4.799 -1.773 -6.215 1.00 92.69 84 TYR A O 1
ATOM 642 N N . ARG A 1 85 ? -6.480 -2.508 -4.929 1.00 91.81 85 ARG A N 1
ATOM 643 C CA . ARG A 1 85 ? -7.130 -3.279 -5.995 1.00 91.81 85 ARG A CA 1
ATOM 644 C C . ARG A 1 85 ? -7.578 -2.384 -7.153 1.00 91.81 85 ARG A C 1
ATOM 646 O O . ARG A 1 85 ? -7.399 -2.766 -8.308 1.00 91.81 85 ARG A O 1
ATOM 653 N N . ARG A 1 86 ? -8.121 -1.194 -6.866 1.00 90.62 86 ARG A N 1
ATOM 654 C CA . ARG A 1 86 ? -8.512 -0.214 -7.896 1.00 90.62 86 ARG A CA 1
ATOM 655 C C . ARG A 1 86 ? -7.304 0.248 -8.712 1.00 90.62 86 ARG A C 1
ATOM 657 O O . ARG A 1 86 ? -7.368 0.223 -9.938 1.00 90.62 86 ARG A O 1
ATOM 664 N N . VAL A 1 87 ? -6.203 0.611 -8.051 1.00 87.44 87 VAL A N 1
ATOM 665 C CA . VAL A 1 87 ? -4.960 1.039 -8.718 1.00 87.44 87 VAL A CA 1
ATOM 666 C C . VAL A 1 87 ? -4.356 -0.094 -9.551 1.00 87.44 87 VAL A C 1
ATOM 668 O O . VAL A 1 87 ? -3.940 0.141 -10.683 1.00 87.44 87 VAL A O 1
ATOM 671 N N . CYS A 1 88 ? -4.360 -1.329 -9.042 1.00 86.81 88 CYS A N 1
ATOM 672 C CA . CYS A 1 88 ? -3.913 -2.499 -9.802 1.00 86.81 88 CYS A CA 1
ATOM 673 C C . CYS A 1 88 ? -4.732 -2.685 -11.088 1.00 86.81 88 CYS A C 1
ATOM 675 O O . CYS A 1 88 ? -4.156 -2.848 -12.161 1.00 86.81 88 CYS A O 1
ATOM 677 N N . GLY A 1 89 ? -6.063 -2.564 -11.003 1.00 83.81 89 GLY A N 1
ATOM 678 C CA . GLY A 1 89 ? -6.951 -2.638 -12.167 1.00 83.81 89 GLY A CA 1
ATOM 679 C C . GLY A 1 89 ? -6.682 -1.545 -13.206 1.00 83.81 89 GLY A C 1
ATOM 680 O O . GLY A 1 89 ? -6.591 -1.844 -14.391 1.00 83.81 89 GLY A O 1
ATOM 681 N N . GLN A 1 90 ? -6.477 -0.298 -12.769 1.00 83.19 90 GLN A N 1
ATOM 682 C CA . GLN A 1 90 ? -6.155 0.827 -13.662 1.00 83.19 90 GLN A CA 1
ATOM 683 C C . GLN A 1 90 ? -4.814 0.662 -14.389 1.00 83.19 90 GLN A C 1
ATOM 685 O O . GLN A 1 90 ? -4.630 1.221 -15.465 1.00 83.19 90 GLN A O 1
ATOM 690 N N . ARG A 1 91 ? -3.872 -0.087 -13.808 1.00 79.94 91 ARG A N 1
ATOM 691 C CA . ARG A 1 91 ? -2.541 -0.314 -14.388 1.00 79.94 91 ARG A CA 1
ATOM 692 C C . ARG A 1 91 ? -2.379 -1.670 -15.061 1.00 79.94 91 ARG A C 1
ATOM 694 O O . ARG A 1 91 ? -1.259 -2.017 -15.416 1.00 79.94 91 ARG A O 1
ATOM 701 N N . HIS A 1 92 ? -3.461 -2.432 -15.227 1.00 80.94 92 HIS A N 1
ATOM 702 C CA . HIS A 1 92 ? -3.416 -3.796 -15.763 1.00 80.94 92 HIS A CA 1
ATOM 703 C C . HIS A 1 92 ? -2.448 -4.721 -14.994 1.00 80.94 92 HIS A C 1
ATOM 705 O O . HIS A 1 92 ? -1.844 -5.626 -15.564 1.00 80.94 92 HIS A O 1
ATOM 711 N N . VAL A 1 93 ? -2.309 -4.503 -13.682 1.00 83.25 93 VAL A N 1
ATOM 712 C CA . VAL A 1 93 ? -1.498 -5.330 -12.780 1.00 83.25 93 VAL A CA 1
ATOM 713 C C . VAL A 1 93 ? -2.418 -6.263 -11.999 1.00 83.25 93 VAL A C 1
ATOM 715 O O . VAL A 1 93 ? -3.468 -5.849 -11.506 1.00 83.25 93 VAL A O 1
ATOM 718 N N . SER A 1 94 ? -2.020 -7.525 -11.829 1.00 84.81 94 SER A N 1
ATOM 719 C CA . SER A 1 94 ? -2.756 -8.444 -10.957 1.00 84.81 94 SER A CA 1
ATOM 720 C C . SER A 1 94 ? -2.576 -8.039 -9.493 1.00 84.81 94 SER A C 1
ATOM 722 O O . SER A 1 94 ? -1.454 -8.015 -8.984 1.00 84.81 94 SER A O 1
ATOM 724 N N . ALA A 1 95 ? -3.681 -7.741 -8.807 1.00 82.12 95 ALA A N 1
ATOM 725 C CA . ALA A 1 95 ? -3.673 -7.477 -7.371 1.00 82.12 95 ALA A CA 1
ATOM 726 C C . ALA A 1 95 ? -3.424 -8.773 -6.584 1.00 82.12 95 ALA A C 1
ATOM 728 O O . ALA A 1 95 ? -3.919 -9.836 -6.965 1.00 82.12 95 ALA A O 1
ATOM 729 N N . VAL A 1 96 ? -2.707 -8.681 -5.462 1.00 88.88 96 VAL A N 1
ATOM 730 C CA . VAL A 1 96 ? -2.593 -9.808 -4.523 1.00 88.88 96 VAL A CA 1
ATOM 731 C C . VAL A 1 96 ? -3.922 -10.097 -3.824 1.00 88.88 96 VAL A C 1
ATOM 733 O O . VAL A 1 96 ? -4.817 -9.243 -3.758 1.00 88.88 96 VAL A O 1
ATOM 736 N N . GLY A 1 97 ? -4.054 -11.299 -3.262 1.00 87.38 97 GLY A N 1
ATOM 737 C CA . GLY A 1 97 ? -5.220 -11.661 -2.470 1.00 87.38 97 GLY A CA 1
ATOM 738 C C . GLY A 1 97 ? -5.337 -10.817 -1.198 1.00 87.38 97 GLY A C 1
ATOM 739 O O . GLY A 1 97 ? -4.351 -10.345 -0.631 1.00 87.38 97 GLY A O 1
ATOM 740 N N . GLN A 1 98 ? -6.558 -10.653 -0.694 1.00 85.31 98 GLN A N 1
ATOM 741 C CA . GLN A 1 98 ? -6.778 -9.870 0.522 1.00 85.31 98 GLN A CA 1
ATOM 742 C C . GLN A 1 98 ? -6.088 -10.462 1.759 1.00 85.31 98 GLN A C 1
ATOM 744 O O . GLN A 1 98 ? -5.629 -9.712 2.619 1.00 85.31 98 GLN A O 1
ATOM 749 N N . GLY A 1 99 ? -5.991 -11.794 1.840 1.00 83.38 99 GLY A N 1
ATOM 750 C CA . GLY A 1 99 ? -5.258 -12.480 2.908 1.00 83.38 99 GLY A CA 1
ATOM 751 C C . GLY A 1 99 ? -3.753 -12.191 2.883 1.00 83.38 99 GLY A C 1
ATOM 752 O O . GLY A 1 99 ? -3.126 -12.111 3.933 1.00 83.38 99 GLY A O 1
ATOM 753 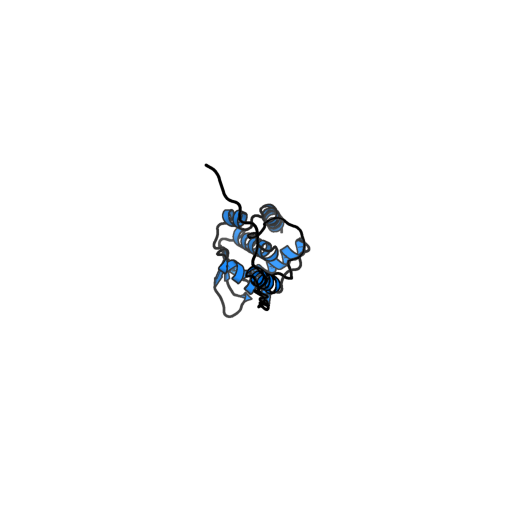N N . GLU A 1 100 ? -3.189 -11.942 1.700 1.00 88.19 100 GLU A N 1
ATOM 754 C CA . GLU A 1 100 ? -1.767 -11.631 1.510 1.00 88.19 100 GLU A CA 1
ATOM 755 C C . GLU A 1 100 ? -1.456 -10.145 1.743 1.00 88.19 100 GLU A C 1
ATOM 757 O O . GLU A 1 100 ? -0.313 -9.776 2.017 1.00 88.19 100 GLU A O 1
ATOM 762 N N . CYS A 1 101 ? -2.472 -9.277 1.688 1.00 88.81 101 CYS A N 1
ATOM 763 C CA . CYS A 1 101 ? -2.304 -7.841 1.899 1.00 88.81 101 CYS A CA 1
ATOM 764 C C . CYS A 1 101 ? -1.755 -7.519 3.298 1.00 88.81 101 CYS A C 1
ATOM 766 O O . CYS A 1 101 ? -0.936 -6.611 3.434 1.00 88.81 101 CYS A O 1
ATOM 768 N N . LEU A 1 102 ? -2.169 -8.260 4.336 1.00 91.50 102 LEU A N 1
ATOM 769 C CA . LEU A 1 102 ? -1.618 -8.080 5.684 1.00 91.50 102 LEU A CA 1
ATOM 770 C C . LEU A 1 102 ? -0.126 -8.431 5.717 1.00 91.50 102 LEU A C 1
ATOM 772 O O . LEU A 1 102 ? 0.659 -7.681 6.288 1.00 91.50 102 LEU A O 1
ATOM 776 N N . THR A 1 103 ? 0.269 -9.523 5.062 1.00 91.75 103 THR A N 1
ATOM 777 C CA . THR A 1 103 ? 1.670 -9.949 4.965 1.00 91.75 103 THR A CA 1
ATOM 778 C C . THR A 1 103 ? 2.522 -8.896 4.262 1.00 91.75 103 THR A C 1
ATOM 780 O O . THR A 1 103 ? 3.580 -8.533 4.771 1.00 91.75 103 THR A O 1
ATOM 783 N N . LEU A 1 104 ? 2.048 -8.329 3.144 1.00 91.31 104 LEU A N 1
ATOM 784 C CA . LEU A 1 104 ? 2.739 -7.222 2.470 1.00 91.31 104 LEU A CA 1
ATOM 785 C C . LEU A 1 104 ? 2.890 -5.996 3.377 1.00 91.31 104 LEU A C 1
ATOM 787 O O . LEU A 1 104 ? 3.966 -5.401 3.433 1.00 91.31 104 LEU A O 1
ATOM 791 N N . CYS A 1 105 ? 1.840 -5.642 4.120 1.00 92.81 105 CYS A N 1
ATOM 792 C CA . CYS A 1 105 ? 1.891 -4.565 5.103 1.00 92.81 105 CYS A CA 1
ATOM 793 C C . CYS A 1 105 ? 2.909 -4.845 6.219 1.00 92.81 105 CYS A C 1
ATOM 795 O O . CYS A 1 105 ? 3.633 -3.936 6.616 1.00 92.81 105 CYS A O 1
ATOM 797 N N . SER A 1 106 ? 3.003 -6.084 6.708 1.00 92.00 106 SER A N 1
ATOM 798 C CA . SER A 1 106 ? 3.992 -6.471 7.721 1.00 92.00 106 SER A CA 1
ATOM 799 C C . SER A 1 106 ? 5.426 -6.422 7.187 1.00 92.00 106 SER A C 1
ATOM 801 O O . SER A 1 106 ? 6.319 -5.973 7.897 1.00 92.00 106 SER A O 1
ATOM 803 N N . LEU A 1 107 ? 5.657 -6.788 5.922 1.00 92.12 107 LEU A N 1
ATOM 804 C CA . LEU A 1 107 ? 6.972 -6.635 5.284 1.00 9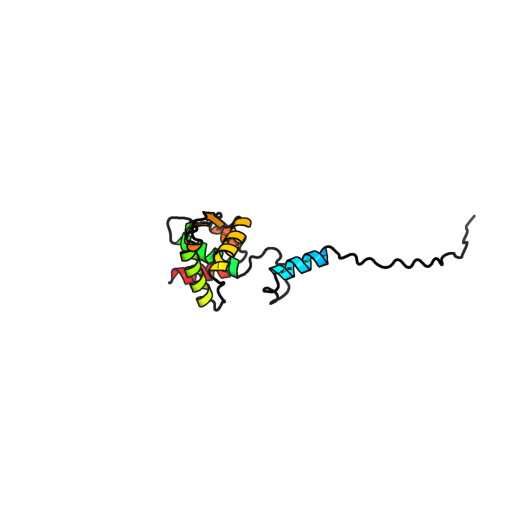2.12 107 LEU A CA 1
ATOM 805 C C . LEU A 1 107 ? 7.389 -5.159 5.196 1.00 92.12 107 LEU A C 1
ATOM 807 O O . LEU A 1 107 ? 8.545 -4.818 5.447 1.00 92.12 107 LEU A O 1
ATOM 811 N N . LEU A 1 108 ? 6.445 -4.274 4.871 1.00 90.88 108 LEU A N 1
ATOM 812 C CA . LEU A 1 108 ? 6.667 -2.826 4.849 1.00 90.88 108 LEU A CA 1
ATOM 813 C C . LEU A 1 108 ? 6.866 -2.238 6.253 1.00 90.88 108 LEU A C 1
ATOM 815 O O . LEU A 1 108 ? 7.607 -1.266 6.411 1.00 90.88 108 LEU A O 1
ATOM 819 N N . GLU A 1 109 ? 6.250 -2.833 7.275 1.00 92.06 109 GLU A N 1
ATOM 820 C CA . GLU A 1 109 ? 6.477 -2.481 8.679 1.00 92.06 109 GLU A CA 1
ATOM 821 C C . GLU A 1 109 ? 7.897 -2.831 9.128 1.00 92.06 109 GLU A C 1
ATOM 823 O O . GLU A 1 109 ? 8.576 -1.985 9.711 1.00 92.06 109 GLU A O 1
ATOM 828 N N . SER A 1 110 ? 8.395 -4.024 8.791 1.00 90.50 110 SER A N 1
ATOM 829 C CA . SER A 1 110 ? 9.779 -4.421 9.095 1.00 90.50 110 SER A CA 1
ATOM 830 C C . SER A 1 110 ? 10.820 -3.521 8.421 1.00 90.50 110 SER A C 1
ATOM 832 O O . SER A 1 110 ? 11.914 -3.351 8.947 1.00 90.50 110 SER A O 1
ATOM 834 N N . ARG A 1 111 ? 10.471 -2.906 7.284 1.00 88.00 111 ARG A N 1
ATOM 835 C CA . ARG A 1 111 ? 11.304 -1.914 6.580 1.00 88.00 111 ARG A CA 1
ATOM 836 C C . ARG A 1 111 ? 11.149 -0.490 7.123 1.00 88.00 111 ARG A C 1
ATOM 838 O O . ARG A 1 111 ? 11.756 0.433 6.595 1.00 88.00 111 ARG A O 1
ATOM 845 N N . GLY A 1 112 ? 10.323 -0.291 8.149 1.00 88.69 112 GLY A N 1
ATOM 846 C CA . GLY A 1 112 ? 10.118 1.005 8.790 1.00 88.69 112 GLY A CA 1
ATOM 847 C C . GLY A 1 112 ? 9.249 1.988 8.004 1.00 88.69 112 GLY A C 1
ATOM 848 O O . GLY A 1 112 ? 9.155 3.140 8.417 1.00 88.69 112 GLY A O 1
ATOM 849 N N . ILE A 1 113 ? 8.592 1.558 6.922 1.00 90.56 113 ILE A N 1
ATOM 850 C CA . ILE A 1 113 ? 7.704 2.416 6.121 1.00 90.56 113 ILE A CA 1
ATOM 851 C C . ILE A 1 113 ? 6.311 2.462 6.738 1.00 90.56 113 ILE A C 1
ATOM 853 O O . ILE A 1 113 ? 5.718 3.535 6.865 1.00 90.56 113 ILE A O 1
ATOM 857 N N . PHE A 1 114 ? 5.784 1.297 7.116 1.00 94.06 114 PHE A N 1
ATOM 858 C CA . PHE A 1 114 ? 4.475 1.179 7.754 1.00 94.06 114 PHE A CA 1
ATOM 859 C C . PHE A 1 114 ? 4.614 0.983 9.264 1.00 94.06 114 PHE A C 1
ATOM 861 O O . PHE A 1 114 ? 5.641 0.542 9.773 1.00 94.06 114 PHE A O 1
ATOM 868 N N . ALA A 1 115 ? 3.552 1.301 9.988 1.00 94.00 115 ALA A N 1
ATOM 869 C CA . ALA A 1 115 ? 3.296 0.784 11.325 1.00 94.00 115 ALA A CA 1
ATOM 870 C C . ALA A 1 115 ? 1.908 0.148 11.331 1.00 94.00 115 ALA A C 1
ATOM 872 O O . ALA A 1 115 ? 0.984 0.663 10.698 1.00 94.00 115 ALA A O 1
ATOM 873 N N . LEU A 1 116 ? 1.751 -0.967 12.037 1.00 94.00 116 LEU A N 1
ATOM 874 C CA . LEU A 1 116 ? 0.495 -1.694 12.128 1.00 94.00 116 LEU A CA 1
ATOM 875 C C . LEU A 1 116 ? -0.005 -1.705 13.567 1.00 94.00 116 LEU A C 1
ATOM 877 O O . LEU A 1 116 ? 0.673 -2.141 14.494 1.00 94.00 116 LEU A O 1
ATOM 881 N N . LYS A 1 117 ? -1.260 -1.298 13.754 1.00 94.75 117 LYS A N 1
ATOM 882 C CA . LYS A 1 117 ? -2.000 -1.541 14.992 1.00 94.75 117 LYS A CA 1
ATOM 883 C C . LYS A 1 117 ? -2.979 -2.678 14.752 1.00 94.75 117 LYS A C 1
ATOM 885 O O . LYS A 1 117 ? -4.052 -2.478 14.175 1.00 94.75 117 LYS A O 1
ATOM 890 N N . LYS A 1 118 ? -2.569 -3.876 15.173 1.00 91.00 118 LYS A N 1
ATOM 891 C CA . LYS A 1 118 ? -3.329 -5.119 15.003 1.00 91.00 118 LYS A CA 1
ATOM 892 C C . LYS A 1 118 ? -4.680 -5.039 15.719 1.00 91.00 118 LYS A C 1
ATOM 894 O O . LYS A 1 118 ? -4.791 -4.470 16.804 1.00 91.00 118 LYS A O 1
ATOM 899 N N . ALA A 1 119 ? -5.694 -5.624 15.094 1.00 90.06 1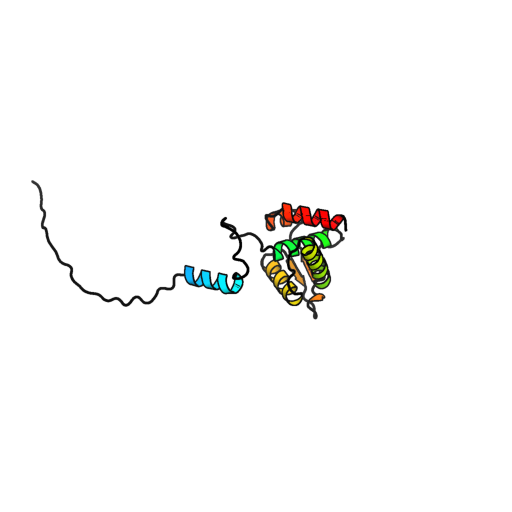19 ALA A N 1
ATOM 900 C CA . ALA A 1 119 ? -7.045 -5.763 15.628 1.00 90.06 119 ALA A CA 1
ATOM 901 C C . ALA A 1 119 ? -7.457 -7.245 15.639 1.00 90.06 119 ALA A C 1
ATOM 903 O O . ALA A 1 119 ? -6.735 -8.090 15.113 1.00 90.06 119 ALA A O 1
ATOM 904 N N . LYS A 1 120 ? -8.627 -7.559 16.219 1.00 86.69 120 LYS A N 1
ATOM 905 C CA . LYS A 1 120 ? -9.181 -8.928 16.214 1.00 86.69 120 LYS A CA 1
ATOM 906 C C . LYS A 1 120 ? -9.360 -9.479 14.795 1.00 86.69 120 LYS A C 1
ATOM 908 O O . LYS A 1 120 ? -9.160 -10.665 14.571 1.00 86.69 120 LYS A O 1
ATOM 913 N N . GLU A 1 121 ? -9.689 -8.607 13.844 1.00 87.50 121 GLU A N 1
ATOM 914 C CA . GLU A 1 121 ? -9.822 -8.943 12.429 1.00 87.50 121 GLU A CA 1
ATOM 915 C C . GLU A 1 121 ? -8.767 -8.221 11.590 1.00 87.50 121 GLU A C 1
ATOM 917 O O . GLU A 1 121 ? -8.539 -7.018 11.753 1.00 87.50 121 GLU A O 1
ATOM 922 N N . ALA A 1 122 ? -8.174 -8.932 10.626 1.00 85.69 122 ALA A N 1
ATOM 923 C CA . ALA A 1 122 ? -7.132 -8.389 9.756 1.00 85.69 122 ALA A CA 1
ATOM 924 C C . ALA A 1 122 ? -7.577 -7.098 9.050 1.00 85.69 122 ALA A C 1
ATOM 926 O O . ALA A 1 122 ? -6.847 -6.110 9.069 1.00 85.69 122 ALA A O 1
ATOM 927 N N . ARG A 1 123 ? -8.803 -7.060 8.508 1.00 87.44 123 ARG A N 1
ATOM 928 C CA . ARG A 1 123 ? -9.349 -5.896 7.782 1.00 87.44 123 ARG A CA 1
ATOM 929 C C . ARG A 1 123 ? -9.483 -4.638 8.650 1.00 87.44 123 ARG A C 1
ATOM 931 O O . ARG A 1 123 ? -9.397 -3.533 8.116 1.00 87.44 123 ARG A O 1
ATOM 938 N N . LEU A 1 124 ? -9.668 -4.807 9.961 1.00 89.88 124 LEU A N 1
ATOM 939 C CA . LEU A 1 124 ? -9.799 -3.714 10.928 1.00 89.88 124 LEU A CA 1
ATOM 940 C C . LEU A 1 124 ? -8.444 -3.187 11.420 1.00 89.88 124 LEU A C 1
ATOM 942 O O . LEU A 1 124 ? -8.405 -2.117 12.031 1.00 89.88 124 LEU A O 1
ATOM 946 N N . THR A 1 125 ? -7.346 -3.896 11.134 1.00 93.12 125 THR A N 1
ATOM 947 C CA . THR A 1 125 ? -5.977 -3.455 11.446 1.00 93.12 125 THR A CA 1
ATOM 948 C C . THR A 1 125 ? -5.748 -2.062 10.884 1.00 93.12 125 THR A C 1
ATOM 950 O O . THR A 1 125 ? -6.008 -1.813 9.704 1.00 93.12 125 THR A O 1
ATOM 953 N N . LYS A 1 126 ? -5.264 -1.148 11.726 1.00 94.31 126 LYS A N 1
ATOM 954 C CA . LYS A 1 126 ? -4.895 0.193 11.273 1.00 94.31 126 LYS A CA 1
ATOM 955 C C . LYS A 1 126 ? -3.468 0.178 10.748 1.00 94.31 126 LYS A C 1
ATOM 957 O O . LYS A 1 126 ? -2.572 -0.340 11.414 1.00 94.31 126 LYS A O 1
ATOM 962 N N . VAL A 1 127 ? -3.283 0.749 9.568 1.00 94.75 127 VAL A N 1
ATOM 963 C CA . VAL A 1 127 ? -2.003 0.921 8.886 1.00 94.75 127 VAL A CA 1
ATOM 964 C C . VAL A 1 127 ? -1.643 2.398 8.925 1.00 94.75 127 VAL A C 1
ATOM 966 O O . VAL A 1 127 ? -2.454 3.244 8.548 1.00 94.75 127 VAL A O 1
ATOM 969 N N . PHE A 1 128 ? -0.434 2.691 9.380 1.00 93.50 128 PHE A N 1
ATOM 970 C CA . PHE A 1 128 ? 0.111 4.031 9.540 1.00 93.50 128 PHE A CA 1
ATOM 971 C C . PHE A 1 128 ? 1.306 4.212 8.618 1.00 93.50 128 PHE A C 1
ATOM 973 O O . PHE A 1 128 ? 2.119 3.297 8.487 1.00 93.50 128 PHE A O 1
ATOM 980 N N . LEU A 1 129 ? 1.455 5.401 8.042 1.00 91.88 129 LEU A N 1
ATOM 981 C CA . LEU A 1 129 ? 2.679 5.778 7.343 1.00 91.88 129 LEU A CA 1
ATOM 982 C C . LEU A 1 129 ? 3.684 6.348 8.357 1.00 91.88 129 LEU A C 1
ATOM 984 O O . LEU A 1 129 ? 3.386 7.334 9.033 1.00 91.88 129 LEU A O 1
ATOM 988 N N . LYS A 1 130 ? 4.859 5.721 8.489 1.00 90.94 130 LYS A N 1
ATOM 989 C CA . LYS A 1 130 ? 5.908 6.143 9.439 1.00 90.94 130 LYS A CA 1
ATOM 990 C C . LYS A 1 130 ? 6.832 7.226 8.893 1.00 90.94 130 LYS A C 1
ATOM 992 O O . LYS A 1 130 ? 7.419 7.960 9.681 1.00 90.94 130 LYS A O 1
ATOM 997 N N . ILE A 1 131 ? 6.969 7.301 7.575 1.00 88.31 131 ILE A N 1
ATOM 998 C CA . ILE A 1 131 ? 7.832 8.266 6.888 1.00 88.31 131 ILE A CA 1
ATOM 999 C C . ILE A 1 131 ? 7.009 9.429 6.322 1.00 88.31 131 ILE A C 1
ATOM 1001 O O . ILE A 1 131 ? 5.784 9.340 6.202 1.00 88.31 131 ILE A O 1
ATOM 1005 N N . GLU A 1 132 ? 7.659 10.551 6.023 1.00 84.56 132 GLU A N 1
ATOM 1006 C CA . GLU A 1 132 ? 6.994 11.695 5.395 1.00 84.56 132 GLU A CA 1
ATOM 1007 C C . GLU A 1 132 ? 6.803 11.472 3.890 1.00 84.56 132 GLU A C 1
ATOM 1009 O O . GLU A 1 132 ? 7.505 10.677 3.275 1.00 84.56 132 GLU A O 1
ATOM 1014 N N . GLU A 1 133 ? 5.870 12.203 3.279 1.00 80.44 133 GLU A N 1
ATOM 1015 C CA . GLU A 1 133 ? 5.549 12.090 1.848 1.00 80.44 133 GLU A CA 1
ATOM 1016 C C . GLU A 1 133 ? 6.784 12.236 0.944 1.00 80.44 133 GLU A C 1
ATOM 1018 O O . GLU A 1 133 ? 7.021 11.395 0.079 1.00 80.44 133 GLU A O 1
ATOM 1023 N N . LYS A 1 134 ? 7.629 13.237 1.215 1.00 80.62 134 LYS A N 1
ATOM 1024 C CA . LYS A 1 134 ? 8.903 13.459 0.509 1.00 80.62 134 LYS A CA 1
ATOM 1025 C C . LYS A 1 134 ? 9.857 12.259 0.603 1.00 80.62 134 LYS A C 1
ATOM 1027 O O . LYS A 1 134 ? 10.579 11.961 -0.342 1.00 80.62 134 LYS A O 1
ATOM 1032 N N . ASP A 1 135 ? 9.846 11.555 1.735 1.00 86.12 135 ASP A N 1
ATOM 1033 C CA . ASP A 1 135 ? 10.727 10.416 1.987 1.00 86.12 135 ASP A CA 1
ATOM 1034 C C . ASP A 1 135 ? 10.166 9.134 1.372 1.00 86.12 135 ASP A C 1
ATOM 1036 O O . ASP A 1 135 ? 10.935 8.232 1.054 1.00 86.12 135 ASP A O 1
ATOM 1040 N N . VAL A 1 136 ? 8.849 9.059 1.135 1.00 84.94 136 VAL A N 1
ATOM 1041 C CA . VAL A 1 136 ? 8.233 7.971 0.362 1.00 84.94 136 VAL A CA 1
ATOM 1042 C C . VAL A 1 136 ? 8.756 7.970 -1.071 1.00 84.94 136 VAL A C 1
ATOM 1044 O O . VAL A 1 136 ? 9.120 6.905 -1.568 1.00 84.94 136 VAL A O 1
ATOM 1047 N N . GLU A 1 137 ? 8.834 9.136 -1.727 1.00 82.50 137 GLU A N 1
ATOM 1048 C CA . GLU A 1 137 ? 9.355 9.227 -3.102 1.00 82.50 137 GLU A CA 1
ATOM 1049 C C . GLU A 1 137 ? 10.779 8.657 -3.183 1.00 82.50 137 GLU A C 1
ATOM 1051 O O . GLU A 1 137 ? 11.098 7.860 -4.070 1.00 82.50 137 GLU A O 1
ATOM 1056 N N . ASN A 1 138 ? 11.607 9.025 -2.200 1.00 83.12 138 ASN A N 1
ATOM 1057 C CA . ASN A 1 138 ? 12.996 8.593 -2.089 1.00 83.12 138 ASN A CA 1
ATOM 1058 C C . ASN A 1 138 ? 13.109 7.102 -1.742 1.00 83.12 138 ASN A C 1
ATOM 1060 O O . ASN A 1 138 ? 13.904 6.388 -2.350 1.00 83.12 138 ASN A O 1
ATOM 1064 N N . ALA A 1 139 ? 12.299 6.613 -0.799 1.00 84.38 139 ALA A N 1
ATOM 1065 C CA . ALA A 1 139 ? 12.312 5.219 -0.362 1.00 84.38 139 ALA A CA 1
ATOM 1066 C C . ALA A 1 139 ? 11.885 4.263 -1.482 1.00 84.38 139 ALA A C 1
ATOM 1068 O O . ALA A 1 139 ? 12.470 3.194 -1.634 1.00 84.38 139 ALA A O 1
ATOM 1069 N N . LEU A 1 140 ? 10.890 4.643 -2.288 1.00 81.38 140 LEU A N 1
ATOM 1070 C CA . LEU A 1 140 ? 10.442 3.823 -3.413 1.00 81.38 140 LEU A CA 1
ATOM 1071 C C . LEU A 1 140 ? 11.418 3.847 -4.596 1.00 81.38 140 LEU A C 1
ATOM 1073 O O . LEU A 1 140 ? 11.320 2.959 -5.444 1.00 81.38 140 LEU A O 1
ATOM 1077 N N . LYS A 1 141 ? 12.325 4.838 -4.654 1.00 81.69 141 LYS A N 1
ATOM 1078 C CA . LYS A 1 141 ? 13.218 5.120 -5.793 1.00 81.69 141 LYS A CA 1
ATOM 1079 C C . LYS A 1 141 ? 12.461 5.147 -7.137 1.00 81.69 141 LYS A C 1
ATOM 1081 O O . LYS A 1 141 ? 13.009 4.794 -8.173 1.00 81.69 141 LYS A O 1
ATOM 1086 N N . ASP A 1 142 ? 11.181 5.536 -7.119 1.00 78.12 142 ASP A N 1
ATOM 1087 C CA . ASP A 1 142 ? 10.263 5.396 -8.260 1.00 78.12 142 ASP A CA 1
ATOM 1088 C C . ASP A 1 142 ? 9.250 6.548 -8.313 1.00 78.12 142 ASP A C 1
ATOM 1090 O O . ASP A 1 142 ? 8.050 6.419 -8.041 1.00 78.12 142 ASP A O 1
ATOM 1094 N N . ARG A 1 143 ? 9.779 7.733 -8.626 1.00 78.88 143 ARG A N 1
ATOM 1095 C CA . ARG A 1 143 ? 9.013 8.983 -8.643 1.00 78.88 143 ARG A CA 1
ATOM 1096 C C . ARG A 1 143 ? 7.963 9.015 -9.753 1.00 78.88 143 ARG A C 1
ATOM 1098 O O . ARG A 1 143 ? 6.892 9.588 -9.573 1.00 78.88 143 ARG A O 1
ATOM 1105 N N . THR A 1 144 ? 8.246 8.373 -10.885 1.00 81.31 144 THR A N 1
ATOM 1106 C CA . THR A 1 144 ? 7.340 8.318 -12.040 1.00 81.31 144 THR A CA 1
ATOM 1107 C C . THR A 1 144 ? 6.085 7.511 -11.718 1.00 81.31 144 THR A C 1
ATOM 1109 O O . THR A 1 144 ? 4.971 7.974 -11.982 1.00 81.31 144 THR A O 1
ATOM 1112 N N . LEU A 1 145 ? 6.241 6.331 -11.104 1.00 80.19 145 LEU A N 1
ATOM 1113 C CA . LEU A 1 145 ? 5.111 5.511 -10.671 1.00 80.19 145 LEU A CA 1
ATOM 1114 C C . LEU A 1 145 ? 4.264 6.262 -9.643 1.00 80.19 145 LEU A C 1
ATOM 1116 O O . LEU A 1 145 ? 3.042 6.338 -9.795 1.00 80.19 145 LEU A O 1
ATOM 1120 N N . LEU A 1 146 ? 4.910 6.854 -8.636 1.00 83.00 146 LEU A N 1
ATOM 1121 C CA . LEU A 1 146 ? 4.220 7.597 -7.588 1.00 83.00 146 LEU A CA 1
ATOM 1122 C C . LEU A 1 146 ? 3.440 8.783 -8.168 1.00 83.00 146 LEU A C 1
ATOM 1124 O O . LEU A 1 146 ? 2.233 8.877 -7.952 1.00 83.00 146 LEU A O 1
ATOM 1128 N N . GLY A 1 147 ? 4.085 9.630 -8.972 1.00 82.25 147 GLY A N 1
ATOM 1129 C CA . GLY A 1 147 ? 3.456 10.792 -9.602 1.00 82.25 147 GLY A CA 1
ATOM 1130 C C . GLY A 1 147 ? 2.278 10.413 -10.501 1.00 82.25 147 GLY A C 1
ATOM 1131 O O . GLY A 1 147 ? 1.218 11.036 -10.433 1.00 82.25 147 GLY A O 1
ATOM 1132 N N . SER A 1 148 ? 2.407 9.332 -11.279 1.00 84.19 148 SER A N 1
ATOM 1133 C CA . SER A 1 148 ? 1.306 8.825 -12.101 1.00 84.19 148 SER A CA 1
ATOM 1134 C C . SER A 1 148 ? 0.122 8.350 -11.248 1.00 84.19 148 SER A C 1
ATOM 1136 O O . SER A 1 148 ? -1.027 8.563 -11.627 1.00 84.19 148 SER A O 1
ATOM 1138 N N . ILE A 1 149 ? 0.366 7.690 -10.107 1.00 83.56 149 ILE A N 1
ATOM 1139 C CA . ILE A 1 149 ? -0.696 7.197 -9.209 1.00 83.56 149 ILE A CA 1
ATOM 1140 C C . ILE A 1 149 ? -1.362 8.355 -8.469 1.00 83.56 149 ILE A C 1
ATOM 1142 O O . ILE A 1 149 ? -2.588 8.392 -8.389 1.00 83.56 149 ILE A O 1
ATOM 1146 N N . LEU A 1 150 ? -0.575 9.304 -7.963 1.00 81.44 150 LEU A N 1
ATOM 1147 C CA . LEU A 1 150 ? -1.072 10.488 -7.267 1.00 81.44 150 LEU A CA 1
ATOM 1148 C C . LEU A 1 150 ? -1.934 11.357 -8.191 1.00 81.44 150 LEU A C 1
ATOM 1150 O O . LEU A 1 150 ? -3.042 11.732 -7.812 1.00 81.44 150 LEU A O 1
ATOM 1154 N N . SER A 1 151 ? -1.483 11.591 -9.426 1.00 80.88 151 SER A N 1
ATOM 1155 C CA . SER A 1 151 ? -2.233 12.355 -10.430 1.00 80.88 151 SER A CA 1
ATOM 1156 C C . SER A 1 151 ? -3.534 11.652 -10.846 1.00 80.88 151 SER A C 1
ATOM 1158 O O . SER A 1 151 ? -4.604 12.261 -10.799 1.00 80.88 151 SER A O 1
ATOM 1160 N N . ALA A 1 152 ? -3.482 10.350 -11.157 1.00 75.69 152 ALA A N 1
ATOM 1161 C CA . ALA A 1 152 ? -4.669 9.570 -11.528 1.00 75.69 152 ALA A CA 1
ATOM 1162 C C . ALA A 1 152 ? -5.667 9.407 -10.365 1.00 75.69 152 ALA A C 1
ATOM 1164 O O . ALA A 1 152 ? -6.883 9.399 -10.564 1.00 75.69 152 ALA A O 1
ATOM 1165 N N . GLY A 1 153 ? -5.162 9.289 -9.136 1.00 65.69 153 GLY A N 1
ATOM 1166 C CA . GLY A 1 153 ? -5.971 9.169 -7.929 1.00 65.69 153 GLY A CA 1
ATOM 1167 C C . GLY A 1 153 ? -6.635 10.479 -7.504 1.00 65.69 153 GLY A C 1
ATOM 1168 O O . GLY A 1 153 ? -7.661 10.424 -6.828 1.00 65.69 153 GLY A O 1
ATOM 1169 N N . LEU A 1 154 ? -6.096 11.646 -7.881 1.00 57.72 154 LEU A N 1
ATOM 1170 C CA . LEU A 1 154 ? -6.705 12.955 -7.602 1.00 57.72 154 LEU A CA 1
ATOM 1171 C C . LEU A 1 154 ? -7.919 13.251 -8.496 1.00 57.72 154 LEU A C 1
ATOM 1173 O O . LEU A 1 154 ? -8.844 13.915 -8.044 1.00 57.72 154 LEU A O 1
ATOM 1177 N N . THR A 1 155 ? -7.933 12.738 -9.729 1.00 50.22 155 THR A N 1
ATOM 1178 C CA . THR A 1 155 ? -9.002 12.970 -10.723 1.00 50.22 155 THR A CA 1
ATOM 1179 C C . THR A 1 155 ? -10.173 11.972 -10.639 1.00 50.22 155 THR A C 1
ATOM 1181 O O . THR A 1 155 ? -10.984 11.898 -11.561 1.00 50.22 155 THR A O 1
ATOM 1184 N N . SER A 1 156 ? -10.245 11.172 -9.570 1.00 42.31 156 SER A N 1
ATOM 1185 C CA . SER A 1 156 ? -11.166 10.034 -9.393 1.00 42.31 156 SER A CA 1
ATOM 1186 C C . SER A 1 156 ? -12.078 10.157 -8.182 1.00 42.31 156 SER A C 1
ATOM 1188 O O . SER A 1 156 ? -11.619 10.686 -7.142 1.00 42.31 156 SER A O 1
#

Organism: NCBI:txid704102